Protein AF-A0A9N9DEM9-F1 (afdb_monomer_lite)

Organism: NCBI:txid144538

InterPro domains:
  IPR001339 mRNA capping enzyme, adenylation domain [PF01331] (26-104)

Sequence (108 aa):
MNSSIPNLPGLPVDVDRVAELKTRVKDLLRTGQTGYFVCEKTDGLRVLVLIVLNANRQQEVYLIDRKNIYRFVPHIEFPVPGDNTFTTFQDGTIFDGELVLDKEADGS

Radius of gyration: 22.03 Å; chains: 1; bounding box: 64×36×54 Å

Secondary structure (DSSP, 8-state):
---PPPPPP-----HHHHHHHHHHHHHHHH-TTS---------SEEEEEEEEE-TTS-EEEEEE-TT--EEEETT---BPTT-TTS--B--SEEEEEEE-----TT--

pLDDT: mean 81.33, std 17.42, range [36.94, 98.19]

Structure (mmCIF, N/CA/C/O backbone):
data_AF-A0A9N9DEM9-F1
#
_entry.id   AF-A0A9N9DEM9-F1
#
loop_
_atom_site.group_PDB
_atom_site.id
_atom_site.type_symbol
_atom_site.label_atom_id
_atom_site.label_alt_id
_atom_site.label_comp_id
_atom_site.label_asym_id
_atom_site.label_entity_id
_atom_site.label_seq_id
_atom_site.pdbx_PDB_ins_code
_atom_site.Cartn_x
_atom_site.Cartn_y
_atom_site.Cartn_z
_atom_site.occupancy
_atom_site.B_iso_or_equiv
_atom_site.auth_seq_id
_atom_site.auth_comp_id
_atom_site.auth_asym_id
_atom_site.auth_atom_id
_atom_site.pdbx_PDB_model_num
ATOM 1 N N . MET A 1 1 ? -46.066 14.157 13.540 1.00 38.75 1 MET A N 1
ATOM 2 C CA . MET A 1 1 ? -45.963 12.691 13.400 1.00 38.75 1 MET A CA 1
ATOM 3 C C . MET A 1 1 ? -44.514 12.323 13.668 1.00 38.75 1 MET A C 1
ATOM 5 O O . MET A 1 1 ? -43.673 12.550 12.813 1.00 38.75 1 MET A O 1
ATOM 9 N N . ASN A 1 2 ? -44.221 11.894 14.898 1.00 36.94 2 ASN A N 1
ATOM 10 C CA . ASN A 1 2 ? -42.896 11.425 15.302 1.00 36.94 2 ASN A CA 1
ATOM 11 C C . ASN A 1 2 ? -42.669 10.038 14.698 1.00 36.94 2 ASN A C 1
ATOM 13 O O . ASN A 1 2 ? -43.358 9.095 15.081 1.00 36.94 2 ASN A O 1
ATOM 17 N N . SER A 1 3 ? -41.722 9.908 13.774 1.00 38.38 3 SER A N 1
ATOM 18 C CA . SER A 1 3 ? -41.227 8.609 13.320 1.00 38.38 3 SER A CA 1
ATOM 19 C C . SER A 1 3 ? -40.024 8.217 14.174 1.00 38.38 3 SER A C 1
ATOM 21 O O . SER A 1 3 ? -38.885 8.582 13.885 1.00 38.38 3 SER A O 1
ATOM 23 N N . SER A 1 4 ? -40.303 7.512 15.266 1.00 38.03 4 SER A N 1
ATOM 24 C CA . SER A 1 4 ? -39.300 6.848 16.094 1.00 38.03 4 SER A CA 1
ATOM 25 C C . SER A 1 4 ? -38.551 5.810 15.254 1.00 38.03 4 SER A C 1
ATOM 27 O O . SER A 1 4 ? -39.167 4.910 14.687 1.00 38.03 4 SER A O 1
ATOM 29 N N . ILE A 1 5 ? -37.227 5.936 15.176 1.00 45.25 5 ILE A N 1
ATOM 30 C CA . ILE A 1 5 ? -36.345 4.925 14.583 1.00 45.25 5 ILE A CA 1
ATOM 31 C C . ILE A 1 5 ? -36.388 3.685 15.496 1.00 45.25 5 ILE A C 1
ATOM 33 O O . ILE A 1 5 ? -36.178 3.836 16.704 1.00 45.25 5 ILE A O 1
ATOM 37 N N . PRO A 1 6 ? -36.684 2.474 14.988 1.00 38.78 6 PRO A N 1
ATOM 38 C CA . PRO A 1 6 ? -36.707 1.278 15.818 1.00 38.78 6 PRO A CA 1
ATOM 39 C C . PRO A 1 6 ? -35.292 0.923 16.290 1.00 38.78 6 PRO A C 1
ATOM 41 O O . PRO A 1 6 ? -34.335 0.906 15.518 1.00 38.78 6 PRO A O 1
ATOM 44 N N . ASN A 1 7 ? -35.181 0.656 17.588 1.00 49.41 7 ASN A N 1
ATOM 45 C CA . ASN A 1 7 ? -33.951 0.273 18.269 1.00 49.41 7 ASN A CA 1
ATOM 46 C C . ASN A 1 7 ? -33.577 -1.165 17.855 1.00 49.41 7 ASN A C 1
ATOM 48 O O . ASN A 1 7 ? -34.368 -2.085 18.069 1.00 49.41 7 ASN A O 1
ATOM 52 N N . LEU A 1 8 ? -32.408 -1.356 17.237 1.00 42.97 8 LEU A N 1
ATOM 53 C CA . LEU A 1 8 ? -31.896 -2.677 16.855 1.00 42.97 8 LEU A CA 1
ATOM 54 C C . LEU A 1 8 ? -31.264 -3.349 18.097 1.00 42.97 8 LEU A C 1
ATOM 56 O O . LEU A 1 8 ? -30.485 -2.698 18.796 1.00 42.97 8 LEU A O 1
ATOM 60 N N . PRO A 1 9 ? -31.577 -4.618 18.422 1.00 44.16 9 PRO A N 1
ATOM 61 C CA . PRO A 1 9 ? -31.155 -5.220 19.683 1.00 44.16 9 PRO A CA 1
ATOM 62 C C . PRO A 1 9 ? -29.663 -5.598 19.699 1.00 44.16 9 PRO A C 1
ATOM 64 O O . PRO A 1 9 ? -29.220 -6.476 18.969 1.00 44.16 9 PRO A O 1
ATOM 67 N N . GLY A 1 10 ? -28.925 -4.977 20.624 1.00 53.72 10 GLY A N 1
ATOM 68 C CA . GLY A 1 10 ? -28.098 -5.694 21.601 1.00 53.72 10 GLY A CA 1
ATOM 69 C C . GLY A 1 10 ? -26.828 -6.408 21.129 1.00 53.72 10 GLY A C 1
ATOM 70 O O . GLY A 1 10 ? -26.653 -7.581 21.441 1.00 53.72 10 GLY A O 1
ATOM 71 N N . LEU A 1 11 ? -25.881 -5.687 20.528 1.00 43.09 11 LEU A N 1
ATOM 72 C CA . LEU A 1 11 ? -24.473 -5.906 20.887 1.00 43.09 11 LEU A CA 1
ATOM 73 C C . LEU A 1 11 ? -24.198 -5.086 22.158 1.00 43.09 11 LEU A C 1
ATOM 75 O O . LEU A 1 11 ? -24.646 -3.937 22.210 1.00 43.09 11 LEU A O 1
ATOM 79 N N . PRO A 1 12 ? -23.525 -5.624 23.194 1.00 49.22 12 PRO A N 1
ATOM 80 C CA . PRO A 1 12 ? -23.179 -4.843 24.375 1.00 49.22 12 PRO A CA 1
ATOM 81 C C . PRO A 1 12 ? -22.281 -3.682 23.942 1.00 49.22 12 PRO A C 1
ATOM 83 O O . PRO A 1 12 ? -21.095 -3.854 23.666 1.00 49.22 12 PRO A O 1
ATOM 86 N N . VAL A 1 13 ? -22.871 -2.492 23.836 1.00 58.81 13 VAL A N 1
ATOM 87 C CA . VAL A 1 13 ? -22.115 -1.254 23.701 1.00 58.81 13 VAL A CA 1
ATOM 88 C C . VAL A 1 13 ? -21.461 -1.047 25.054 1.00 58.81 13 VAL A C 1
ATOM 90 O O . VAL A 1 13 ? -22.127 -0.685 26.020 1.00 58.81 13 VAL A O 1
ATOM 93 N N . ASP A 1 14 ? -20.172 -1.352 25.124 1.00 67.62 14 ASP A N 1
ATOM 94 C CA . ASP A 1 14 ? -19.329 -1.080 26.280 1.00 67.62 14 ASP A CA 1
ATOM 95 C C . ASP A 1 14 ? -19.349 0.436 26.549 1.00 67.62 14 ASP A C 1
ATOM 97 O O . ASP A 1 14 ? -18.694 1.234 25.870 1.00 67.62 14 ASP A O 1
ATOM 101 N N . VAL A 1 15 ? -20.212 0.843 27.483 1.00 66.50 15 VAL A N 1
ATOM 102 C CA . VAL A 1 15 ? -20.495 2.248 27.803 1.00 66.50 15 VAL A CA 1
ATOM 103 C C . VAL A 1 15 ? -19.239 2.933 28.345 1.00 66.50 15 VAL A C 1
ATOM 105 O O . VAL A 1 15 ? -19.017 4.116 28.065 1.00 66.50 15 VAL A O 1
ATOM 108 N N . ASP A 1 16 ? -18.383 2.175 29.032 1.00 71.25 16 ASP A N 1
ATOM 109 C CA . ASP A 1 16 ? -17.100 2.639 29.551 1.00 71.25 16 ASP A CA 1
ATOM 110 C C . ASP A 1 16 ? -16.134 2.931 28.399 1.00 71.25 16 ASP A C 1
ATOM 112 O O . ASP A 1 16 ? -15.509 3.995 28.354 1.00 71.25 16 ASP A O 1
ATOM 116 N N . ARG A 1 17 ? -16.108 2.067 27.378 1.00 67.31 17 ARG A N 1
ATOM 117 C CA . ARG A 1 17 ? -15.317 2.288 26.160 1.00 67.31 17 ARG A CA 1
ATOM 118 C C . ARG A 1 17 ? -15.804 3.475 25.338 1.00 67.31 17 ARG A C 1
ATOM 120 O O . ARG A 1 17 ? -14.987 4.198 24.770 1.00 67.31 17 ARG A O 1
ATOM 127 N N . VAL A 1 18 ? -17.114 3.729 25.294 1.00 69.50 18 VAL A N 1
ATOM 128 C CA . VAL A 1 18 ? -17.678 4.929 24.646 1.00 69.50 18 VAL A CA 1
ATOM 129 C C . VAL A 1 18 ? -17.275 6.204 25.395 1.00 69.50 18 VAL A C 1
ATOM 131 O O . VAL A 1 18 ? -16.950 7.213 24.761 1.00 69.50 18 VAL A O 1
ATOM 134 N N . ALA A 1 19 ? -17.274 6.182 26.729 1.00 74.12 19 ALA A N 1
ATOM 135 C CA . ALA A 1 19 ? -16.836 7.311 27.550 1.00 74.12 19 ALA A CA 1
ATOM 136 C C . ALA A 1 19 ? -15.325 7.580 27.404 1.00 74.12 19 ALA A C 1
ATOM 138 O O . ALA A 1 19 ? -14.904 8.736 27.264 1.00 74.12 19 ALA A O 1
ATOM 139 N N . GLU A 1 20 ? -14.514 6.523 27.350 1.00 76.12 20 GLU A N 1
ATOM 140 C CA . GLU A 1 20 ? -13.075 6.605 27.096 1.00 76.12 20 GLU A CA 1
ATOM 141 C C . GLU A 1 20 ? -12.779 7.183 25.702 1.00 76.12 20 GLU A C 1
ATOM 143 O O . GLU A 1 20 ? -11.974 8.110 25.572 1.00 76.12 20 GLU A O 1
ATOM 148 N N . LEU A 1 21 ? -13.481 6.709 24.663 1.00 72.94 21 LEU A N 1
ATOM 149 C CA . LEU A 1 21 ? -13.326 7.211 23.294 1.00 72.94 21 LEU A CA 1
ATOM 150 C C . LEU A 1 21 ? -13.642 8.707 23.206 1.00 72.94 21 LEU A C 1
ATOM 152 O O . LEU A 1 21 ? -12.879 9.471 22.614 1.00 72.94 21 LEU A O 1
ATOM 156 N N . LYS A 1 22 ? -14.746 9.138 23.832 1.00 74.00 22 LYS A N 1
ATOM 157 C CA . LYS A 1 22 ? -15.147 10.552 23.879 1.00 74.00 22 LYS A CA 1
ATOM 158 C C . LYS A 1 22 ? -14.075 11.419 24.527 1.00 74.00 22 LYS A C 1
ATOM 160 O O . LYS A 1 22 ? -13.806 12.514 24.039 1.00 74.00 22 LYS A O 1
ATOM 165 N N . THR A 1 23 ? -13.460 10.930 25.599 1.00 77.25 23 THR A N 1
ATOM 166 C CA . THR A 1 23 ? -12.400 11.648 26.315 1.00 77.25 23 THR A CA 1
ATOM 167 C C . THR A 1 23 ? -11.157 11.803 25.438 1.00 77.25 23 THR A C 1
ATOM 169 O O . THR A 1 23 ? -10.673 12.917 25.259 1.00 77.25 23 THR A O 1
ATOM 172 N N . ARG A 1 24 ? -10.715 10.725 24.778 1.00 74.19 24 ARG A N 1
ATOM 173 C CA . ARG A 1 24 ? -9.541 10.744 23.887 1.00 74.19 24 ARG A CA 1
ATOM 174 C C . ARG A 1 24 ? -9.723 11.621 22.652 1.00 74.19 24 ARG A C 1
ATOM 176 O O . ARG A 1 24 ? -8.808 12.347 22.279 1.00 74.19 24 ARG A O 1
ATOM 183 N N . VAL A 1 25 ? -10.904 11.591 22.032 1.00 73.81 25 VAL A N 1
ATOM 184 C CA . VAL A 1 25 ? -11.224 12.479 20.901 1.00 73.81 25 VAL A CA 1
ATOM 185 C C . VAL A 1 25 ? -11.192 13.942 21.348 1.00 73.81 25 VAL A C 1
ATOM 187 O O . VAL A 1 25 ? -10.662 14.795 20.642 1.00 73.81 25 VAL A O 1
ATOM 190 N N . LYS A 1 26 ? -11.705 14.241 22.547 1.00 72.31 26 LYS A N 1
ATOM 191 C CA . LYS A 1 26 ? -11.693 15.597 23.110 1.00 72.31 26 LYS A CA 1
ATOM 192 C C . LYS A 1 26 ? -10.273 16.095 23.392 1.00 72.31 26 LYS A C 1
ATOM 194 O O . LYS A 1 26 ? -10.005 17.276 23.188 1.00 72.31 26 LYS A O 1
ATOM 199 N N . ASP A 1 27 ? -9.374 15.208 23.812 1.00 74.19 27 ASP A N 1
ATOM 200 C CA . ASP A 1 27 ? -7.953 15.523 23.973 1.00 74.19 27 ASP A CA 1
ATOM 201 C C . ASP A 1 27 ? -7.245 15.743 22.628 1.00 74.19 27 ASP A C 1
ATOM 203 O O . ASP A 1 27 ? -6.450 16.674 22.518 1.00 74.19 27 ASP A O 1
ATOM 207 N N . LEU A 1 28 ? -7.595 14.981 21.584 1.00 70.12 28 LEU A N 1
ATOM 208 C CA . LEU A 1 28 ? -7.100 15.208 20.218 1.00 70.12 28 LEU A CA 1
ATOM 209 C C . LEU A 1 28 ? -7.486 16.607 19.702 1.00 70.12 28 LEU A C 1
ATOM 211 O O . LEU A 1 28 ? -6.668 17.331 19.139 1.00 70.12 28 LEU A O 1
ATOM 215 N N . LEU A 1 29 ? -8.737 17.008 19.931 1.00 69.00 29 LEU A N 1
ATOM 216 C CA . LEU A 1 29 ? -9.289 18.283 19.463 1.00 69.00 29 LEU A CA 1
ATOM 217 C C . LEU A 1 29 ? -8.895 19.484 20.343 1.00 69.00 29 LEU A C 1
ATOM 219 O O . LEU A 1 29 ? -9.134 20.629 19.958 1.00 69.00 29 LEU A O 1
ATOM 223 N N . ARG A 1 30 ? -8.310 19.251 21.528 1.00 66.44 30 ARG A N 1
ATOM 224 C CA . ARG A 1 30 ? -7.963 20.303 22.504 1.00 66.44 30 ARG A CA 1
ATOM 225 C C . ARG A 1 30 ? -6.843 21.216 22.027 1.00 66.44 30 ARG A C 1
ATOM 227 O O . ARG A 1 30 ? -6.809 22.385 22.406 1.00 66.44 30 ARG A O 1
ATOM 234 N N . THR A 1 31 ? -5.927 20.707 21.215 1.00 58.81 31 THR A N 1
ATOM 235 C CA . THR A 1 31 ? -4.863 21.508 20.617 1.00 58.81 31 THR A CA 1
ATOM 236 C C . THR A 1 31 ? -5.381 22.061 19.299 1.00 58.81 31 THR A C 1
ATOM 238 O O . THR A 1 31 ? -5.194 21.450 18.251 1.00 58.81 31 THR A O 1
ATOM 241 N N . GLY A 1 32 ? -6.052 23.215 19.340 1.00 57.47 32 GLY A N 1
ATOM 242 C CA . GLY A 1 32 ? -6.566 23.950 18.169 1.00 57.47 32 GLY A CA 1
ATOM 243 C C . GLY A 1 32 ? -5.489 24.453 17.188 1.00 57.47 32 GLY A C 1
ATOM 244 O O . GLY A 1 32 ? -5.648 25.512 16.593 1.00 57.47 32 GLY A O 1
ATOM 245 N N . GLN A 1 33 ? -4.374 23.732 17.066 1.00 61.94 33 GLN A N 1
ATOM 246 C CA . GLN A 1 33 ? -3.186 24.054 16.283 1.00 61.94 33 GLN A CA 1
ATOM 247 C C . GLN A 1 33 ? -2.918 23.046 15.151 1.00 61.94 33 GLN A C 1
ATOM 249 O O . GLN A 1 33 ? -2.072 23.322 14.306 1.00 61.94 33 GLN A O 1
ATOM 254 N N . THR A 1 34 ? -3.628 21.911 15.084 1.00 67.25 34 THR A N 1
ATOM 255 C CA . THR A 1 34 ? -3.422 20.888 14.042 1.00 67.25 34 THR A CA 1
ATOM 256 C C . THR A 1 34 ? -4.744 20.472 13.398 1.00 67.25 34 THR A C 1
ATOM 258 O O . THR A 1 34 ? -5.684 20.085 14.090 1.00 67.25 34 THR A O 1
ATOM 261 N N . GLY A 1 35 ? -4.823 20.545 12.067 1.00 75.44 35 GLY A N 1
ATOM 262 C CA . GLY A 1 35 ? -5.932 19.969 11.306 1.00 75.44 35 GLY A CA 1
ATOM 263 C C . GLY A 1 35 ? -5.858 18.442 11.323 1.00 75.44 35 GLY A C 1
ATOM 264 O O . GLY A 1 35 ? -4.777 17.878 11.162 1.00 75.44 35 GLY A O 1
ATOM 265 N N . TYR A 1 36 ? -6.997 17.783 11.522 1.00 80.00 36 TYR A N 1
ATOM 266 C CA . TYR A 1 36 ? -7.102 16.325 11.522 1.00 80.00 36 TYR A CA 1
ATOM 267 C C . TYR A 1 36 ? -7.866 15.845 10.292 1.00 80.00 36 TYR A C 1
ATOM 269 O O . TYR A 1 36 ? -8.910 16.401 9.949 1.00 80.00 36 TYR A O 1
ATOM 277 N N . PHE A 1 37 ? -7.367 14.777 9.675 1.00 83.06 37 PHE A N 1
ATOM 278 C CA . PHE A 1 37 ? -8.109 13.999 8.690 1.00 83.06 37 PHE A CA 1
ATOM 279 C C . PHE A 1 37 ? -8.741 12.790 9.377 1.00 83.06 37 PHE A C 1
ATOM 281 O O . PHE A 1 37 ? -8.143 12.195 10.275 1.00 83.06 37 PHE A O 1
ATOM 288 N N . VAL A 1 38 ? -9.952 12.436 8.958 1.00 85.50 38 VAL A N 1
ATOM 289 C CA . VAL A 1 38 ? -10.667 11.248 9.430 1.00 85.50 38 VAL A CA 1
ATOM 290 C C . VAL A 1 38 ? -11.057 10.395 8.232 1.00 85.50 38 VAL A C 1
ATOM 292 O O . VAL A 1 38 ? -11.435 10.921 7.187 1.00 85.50 38 VAL A O 1
ATOM 295 N N . CYS A 1 39 ? -10.965 9.082 8.393 1.00 88.69 39 CYS A N 1
ATOM 296 C CA . CYS A 1 39 ? -11.428 8.091 7.434 1.00 88.69 39 CYS A CA 1
ATOM 297 C C . CYS A 1 39 ? -12.092 6.931 8.183 1.00 88.69 39 CYS A C 1
ATOM 299 O O . CYS A 1 39 ? -11.953 6.797 9.404 1.00 88.69 39 CYS A O 1
ATOM 301 N N . GLU A 1 40 ? -12.840 6.109 7.454 1.00 91.81 40 GLU A N 1
ATOM 302 C CA . GLU A 1 40 ? -13.305 4.829 7.973 1.00 91.81 40 GLU A CA 1
ATOM 303 C C . GLU A 1 40 ? -12.107 3.938 8.322 1.00 91.81 40 GLU A C 1
ATOM 305 O O . GLU A 1 40 ? -11.106 3.906 7.605 1.00 91.81 40 GLU A O 1
ATOM 310 N N . LYS A 1 41 ? -12.218 3.197 9.427 1.00 88.44 41 LYS A N 1
ATOM 311 C CA . LYS A 1 41 ? -11.274 2.127 9.728 1.00 88.44 41 LYS A CA 1
ATOM 312 C C . LYS A 1 41 ? -11.771 0.835 9.084 1.00 88.44 41 LYS A C 1
ATOM 314 O O . LYS A 1 41 ? -12.758 0.270 9.543 1.00 88.44 41 LYS A O 1
ATOM 319 N N . THR A 1 42 ? -11.032 0.332 8.110 1.00 89.69 42 THR A N 1
ATOM 320 C CA . THR A 1 42 ? -11.314 -0.949 7.460 1.00 89.69 42 THR A CA 1
ATOM 321 C C . THR A 1 42 ? -10.892 -2.146 8.327 1.00 89.69 42 THR A C 1
ATOM 323 O O . THR A 1 42 ? -10.151 -1.998 9.310 1.00 89.69 42 THR A O 1
ATOM 326 N N . ASP A 1 43 ? -11.413 -3.333 8.001 1.00 90.06 43 ASP A N 1
ATOM 327 C CA . ASP A 1 43 ? -11.001 -4.630 8.567 1.00 90.06 43 ASP A CA 1
ATOM 328 C C . ASP A 1 43 ? -10.210 -5.450 7.533 1.00 90.06 43 ASP A C 1
ATOM 330 O O . ASP A 1 43 ? -10.550 -6.578 7.187 1.00 90.06 43 ASP A O 1
ATOM 334 N N . GLY A 1 44 ? -9.178 -4.833 6.964 1.00 93.38 44 GLY A N 1
ATOM 335 C CA . GLY A 1 44 ? -8.279 -5.440 5.993 1.00 93.38 44 GLY A CA 1
ATOM 336 C C . GLY A 1 44 ? -6.886 -5.720 6.554 1.00 93.38 44 GLY A C 1
ATOM 337 O O . GLY A 1 44 ? -6.571 -5.538 7.736 1.00 9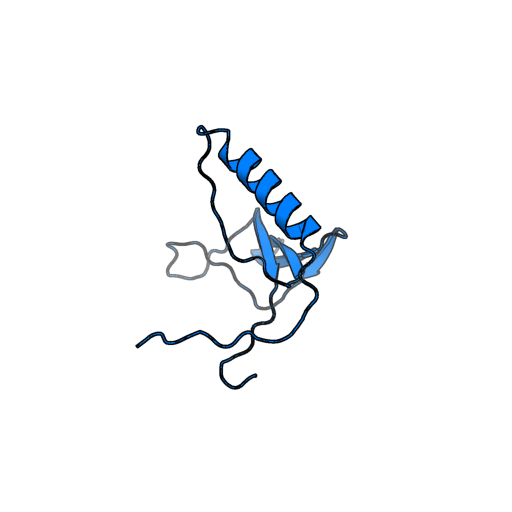3.38 44 GLY A O 1
ATOM 338 N N . LEU A 1 45 ? -6.004 -6.181 5.670 1.00 95.00 45 LEU A N 1
ATOM 339 C CA . LEU A 1 45 ? -4.611 -6.459 5.992 1.00 95.00 45 LEU A CA 1
ATOM 340 C C . LEU A 1 45 ? -3.757 -5.215 5.732 1.00 95.00 45 LEU A C 1
ATOM 342 O O . LEU A 1 45 ? -3.523 -4.850 4.584 1.00 95.00 45 LEU A O 1
ATOM 346 N N . ARG A 1 46 ? -3.225 -4.587 6.788 1.00 95.88 46 ARG A N 1
ATOM 347 C CA . ARG A 1 46 ? -2.248 -3.497 6.620 1.00 95.88 46 ARG A CA 1
ATOM 348 C C . ARG A 1 46 ? -0.969 -4.019 5.968 1.00 95.88 46 ARG A C 1
ATOM 350 O O . ARG A 1 46 ? -0.329 -4.918 6.524 1.00 95.88 46 ARG A O 1
ATOM 357 N N . VAL A 1 47 ? -0.580 -3.397 4.862 1.00 97.38 47 VAL A N 1
ATOM 358 C CA . VAL A 1 47 ? 0.622 -3.723 4.093 1.00 97.38 47 VAL A CA 1
ATOM 359 C C . VAL A 1 47 ? 1.324 -2.450 3.632 1.00 97.38 47 VAL A C 1
ATOM 361 O O . VAL A 1 47 ? 0.679 -1.447 3.330 1.00 97.38 47 VAL A O 1
ATOM 364 N N . LEU A 1 48 ? 2.651 -2.501 3.541 1.00 98.06 48 LEU A N 1
ATOM 365 C CA . LEU A 1 48 ? 3.397 -1.545 2.728 1.00 98.06 48 LEU A CA 1
ATOM 366 C C . LEU A 1 48 ? 3.484 -2.087 1.301 1.00 98.06 48 LEU A C 1
ATOM 368 O O . LEU A 1 48 ? 3.737 -3.277 1.113 1.00 98.06 48 LEU A O 1
ATOM 372 N N . VAL A 1 49 ? 3.299 -1.228 0.308 1.00 97.75 49 VAL A N 1
ATOM 373 C CA . VAL A 1 49 ? 3.504 -1.564 -1.105 1.00 97.75 49 VAL A CA 1
ATOM 374 C C . VAL A 1 49 ? 4.849 -0.997 -1.522 1.00 97.75 49 VAL A C 1
ATOM 376 O O . VAL A 1 49 ? 5.025 0.216 -1.500 1.00 97.75 49 VAL A O 1
ATOM 379 N N . LEU A 1 50 ? 5.794 -1.857 -1.884 1.00 97.62 50 LEU A N 1
ATOM 380 C CA . LEU A 1 50 ? 7.094 -1.471 -2.423 1.00 97.62 50 LEU A CA 1
ATOM 381 C C . LEU A 1 50 ? 7.103 -1.708 -3.932 1.00 97.62 50 LEU A C 1
ATOM 383 O O . LEU A 1 50 ? 6.831 -2.819 -4.382 1.00 97.62 50 LEU A O 1
ATOM 387 N N . ILE A 1 51 ? 7.444 -0.671 -4.690 1.00 97.12 51 ILE A N 1
ATOM 388 C CA . ILE A 1 51 ? 7.515 -0.692 -6.150 1.00 97.12 51 ILE A CA 1
ATOM 389 C C . ILE A 1 51 ? 8.952 -0.390 -6.554 1.00 97.12 51 ILE A C 1
ATOM 391 O O . ILE A 1 51 ? 9.486 0.668 -6.209 1.00 97.12 51 ILE A O 1
ATOM 395 N N . VAL A 1 52 ? 9.571 -1.319 -7.275 1.00 96.38 52 VAL A N 1
ATOM 396 C CA . VAL A 1 52 ? 10.965 -1.220 -7.720 1.00 96.38 52 VAL A CA 1
ATOM 397 C C . VAL A 1 52 ? 11.119 -1.743 -9.140 1.00 96.38 52 VAL A C 1
ATOM 399 O O . VAL A 1 52 ? 10.324 -2.558 -9.604 1.00 96.38 52 VAL A O 1
ATOM 402 N N . LEU A 1 53 ? 12.165 -1.302 -9.829 1.00 95.06 53 LEU A N 1
ATOM 403 C CA . LEU A 1 53 ? 12.622 -1.925 -11.063 1.00 95.06 53 LEU A CA 1
ATOM 404 C C . LEU A 1 53 ? 13.734 -2.930 -10.769 1.00 95.06 53 LEU A C 1
ATOM 406 O O . LEU A 1 53 ? 14.680 -2.649 -10.033 1.00 95.06 53 LEU A O 1
ATOM 410 N N . ASN A 1 54 ? 13.648 -4.105 -11.385 1.00 92.44 54 ASN A N 1
ATOM 411 C CA . ASN A 1 54 ? 14.716 -5.094 -11.311 1.00 92.44 54 ASN A CA 1
ATOM 412 C C . ASN A 1 54 ? 15.860 -4.784 -12.293 1.00 92.44 54 ASN A C 1
ATOM 414 O O . ASN A 1 54 ? 15.818 -3.825 -13.068 1.00 92.44 54 ASN A O 1
ATOM 418 N N . ALA A 1 55 ? 16.889 -5.637 -12.303 1.00 92.75 55 ALA A N 1
ATOM 419 C CA . ALA A 1 55 ? 18.057 -5.474 -13.174 1.00 92.75 55 ALA A CA 1
ATOM 420 C C . ALA A 1 55 ? 17.715 -5.439 -14.680 1.00 92.75 55 ALA A C 1
ATOM 422 O O . ALA A 1 55 ? 18.452 -4.843 -15.463 1.00 92.75 55 ALA A O 1
ATOM 423 N N . ASN A 1 56 ? 16.586 -6.030 -15.084 1.00 92.56 56 ASN A N 1
ATOM 424 C CA . ASN A 1 56 ? 16.093 -6.032 -16.463 1.00 92.56 56 ASN A CA 1
ATOM 425 C C . ASN A 1 56 ? 15.143 -4.860 -16.759 1.00 92.56 56 ASN A C 1
ATOM 427 O O . ASN A 1 56 ? 14.521 -4.835 -17.820 1.00 92.56 56 ASN A O 1
ATOM 431 N N . ARG A 1 57 ? 15.014 -3.895 -15.837 1.00 89.19 57 ARG A N 1
ATOM 432 C CA . ARG A 1 57 ? 14.065 -2.771 -15.897 1.00 89.19 57 ARG A CA 1
ATOM 433 C C . ARG A 1 57 ? 12.595 -3.198 -15.952 1.00 89.19 57 ARG A C 1
ATOM 435 O O . ARG A 1 57 ? 11.763 -2.457 -16.466 1.00 89.19 57 ARG A O 1
ATOM 442 N N . GLN A 1 58 ? 12.276 -4.374 -15.420 1.00 90.69 58 GLN A N 1
ATOM 443 C CA . GLN A 1 58 ? 10.896 -4.819 -15.244 1.00 90.69 58 GLN A CA 1
ATOM 444 C C . GLN A 1 58 ? 10.414 -4.405 -13.858 1.00 90.69 58 GLN A C 1
ATOM 446 O O . GLN A 1 58 ? 11.185 -4.469 -12.897 1.00 90.69 58 GLN A O 1
ATOM 451 N N . GLN A 1 59 ? 9.157 -3.975 -13.759 1.00 94.06 59 GLN A N 1
ATOM 452 C CA . GLN A 1 59 ? 8.595 -3.568 -12.480 1.00 94.06 59 GLN A CA 1
ATOM 453 C C . GLN A 1 59 ? 8.255 -4.781 -11.617 1.00 94.06 59 GLN A C 1
ATOM 455 O O . GLN A 1 59 ? 7.625 -5.736 -12.067 1.00 94.06 59 GLN A O 1
ATOM 460 N N . GLU A 1 60 ? 8.673 -4.711 -10.358 1.00 96.44 60 GLU A N 1
ATOM 461 C CA . GLU A 1 60 ? 8.333 -5.661 -9.315 1.00 96.44 60 GLU A CA 1
ATOM 462 C C . GLU A 1 60 ? 7.596 -4.939 -8.189 1.00 96.44 60 GLU A C 1
ATOM 464 O O . GLU A 1 60 ? 8.030 -3.895 -7.692 1.00 96.44 60 GLU A O 1
ATOM 469 N N . VAL A 1 61 ? 6.469 -5.521 -7.784 1.00 97.19 61 VAL A N 1
ATOM 470 C CA . VAL A 1 61 ? 5.621 -5.006 -6.713 1.00 97.19 61 VAL A CA 1
ATOM 471 C C . VAL A 1 61 ? 5.635 -6.005 -5.565 1.00 97.19 61 VAL A C 1
ATOM 473 O O . VAL A 1 61 ? 5.351 -7.191 -5.750 1.00 97.19 61 VAL A O 1
ATOM 476 N N . TYR A 1 62 ? 5.948 -5.522 -4.367 1.00 97.50 62 TYR A N 1
ATOM 477 C CA . TYR A 1 62 ? 5.974 -6.319 -3.149 1.00 97.50 62 TYR A CA 1
ATOM 478 C C . TYR A 1 62 ? 4.988 -5.771 -2.125 1.00 97.50 62 TYR A C 1
ATOM 480 O O . TYR A 1 62 ? 5.005 -4.583 -1.809 1.00 97.50 62 TYR A O 1
ATOM 488 N N . LEU A 1 63 ? 4.173 -6.654 -1.553 1.00 97.94 63 LEU A N 1
ATOM 489 C CA . LEU A 1 63 ? 3.387 -6.367 -0.359 1.00 97.94 63 LEU A CA 1
ATOM 490 C C . LEU A 1 63 ? 4.160 -6.836 0.870 1.00 97.94 63 LEU A C 1
ATOM 492 O O . LEU A 1 63 ? 4.539 -8.006 0.961 1.00 97.94 63 LEU A O 1
ATOM 496 N N . ILE A 1 64 ? 4.387 -5.922 1.805 1.00 98.19 64 ILE A N 1
ATOM 497 C CA . ILE A 1 64 ? 5.158 -6.157 3.024 1.00 98.19 64 ILE A CA 1
ATOM 498 C C . ILE A 1 64 ? 4.202 -6.085 4.209 1.00 98.19 64 ILE A C 1
ATOM 500 O O . ILE A 1 64 ? 3.591 -5.047 4.461 1.00 98.19 64 ILE A O 1
ATOM 504 N N . ASP A 1 65 ? 4.057 -7.187 4.939 1.00 96.81 65 ASP A N 1
ATOM 505 C CA . ASP A 1 65 ? 3.199 -7.227 6.124 1.00 96.81 65 ASP A CA 1
ATOM 506 C C . ASP A 1 65 ? 3.915 -6.725 7.394 1.00 96.81 65 ASP A C 1
ATOM 508 O O . ASP A 1 65 ? 5.113 -6.436 7.416 1.00 96.81 65 ASP A O 1
ATOM 512 N N . ARG A 1 66 ? 3.180 -6.656 8.511 1.00 95.56 66 ARG A N 1
ATOM 513 C CA . ARG A 1 66 ? 3.731 -6.230 9.814 1.00 95.56 66 ARG A CA 1
ATOM 514 C C . ARG A 1 66 ? 4.827 -7.148 10.364 1.00 95.56 66 ARG A C 1
ATOM 516 O O . ARG A 1 66 ? 5.514 -6.761 11.305 1.00 95.56 66 ARG A O 1
ATOM 523 N N . LYS A 1 67 ? 4.965 -8.366 9.834 1.00 96.94 67 LYS A N 1
ATOM 524 C CA . LYS A 1 67 ? 6.026 -9.318 10.190 1.00 96.94 67 LYS A CA 1
ATOM 525 C C . LYS A 1 67 ? 7.247 -9.164 9.282 1.00 96.94 67 LYS A C 1
ATOM 527 O O . LYS A 1 67 ? 8.161 -9.980 9.374 1.00 96.94 67 LYS A O 1
ATOM 532 N N . ASN A 1 68 ? 7.272 -8.127 8.441 1.00 96.06 68 ASN A N 1
ATOM 533 C CA . ASN A 1 68 ? 8.322 -7.867 7.468 1.00 96.06 68 ASN A CA 1
ATOM 534 C C . ASN A 1 68 ? 8.472 -9.007 6.444 1.00 96.06 68 ASN A C 1
ATOM 536 O O . ASN A 1 68 ? 9.577 -9.313 5.995 1.00 96.06 68 ASN A O 1
ATOM 540 N N . ILE A 1 69 ? 7.364 -9.675 6.104 1.00 97.56 69 ILE A N 1
ATOM 541 C CA . ILE A 1 69 ? 7.337 -10.705 5.064 1.00 97.56 69 ILE A CA 1
ATOM 542 C C . ILE A 1 69 ? 7.024 -10.032 3.732 1.00 97.56 69 ILE A C 1
ATOM 544 O O . ILE A 1 69 ? 5.973 -9.415 3.580 1.00 97.56 69 ILE A O 1
ATOM 548 N N . TYR A 1 70 ? 7.925 -10.205 2.768 1.00 97.75 70 TYR A N 1
ATOM 549 C CA . TYR A 1 70 ? 7.811 -9.664 1.418 1.00 97.75 70 TYR A CA 1
ATOM 550 C C . TYR A 1 70 ? 7.094 -10.670 0.523 1.00 97.75 70 TYR A C 1
ATOM 552 O O . TYR A 1 70 ? 7.527 -11.816 0.384 1.00 97.75 70 TYR A O 1
ATOM 560 N N . ARG A 1 71 ? 5.993 -10.243 -0.092 1.00 97.50 71 ARG A N 1
ATOM 561 C CA . ARG A 1 71 ? 5.213 -11.051 -1.032 1.00 97.50 71 ARG A CA 1
ATOM 562 C C . ARG A 1 71 ? 5.212 -10.376 -2.389 1.00 97.50 71 ARG A C 1
ATOM 564 O O . ARG A 1 71 ? 4.660 -9.290 -2.521 1.00 97.50 71 ARG A O 1
ATOM 571 N N . PHE A 1 72 ? 5.828 -11.020 -3.374 1.00 97.06 72 PHE A N 1
ATOM 572 C CA . PHE A 1 72 ? 5.776 -10.568 -4.760 1.00 97.06 72 PHE A CA 1
ATOM 573 C C . PHE A 1 72 ? 4.352 -10.698 -5.306 1.00 97.06 72 PHE A C 1
ATOM 575 O O . PHE A 1 72 ? 3.721 -11.745 -5.136 1.00 97.06 72 PHE A O 1
ATOM 582 N N . VAL A 1 73 ? 3.867 -9.648 -5.965 1.00 96.4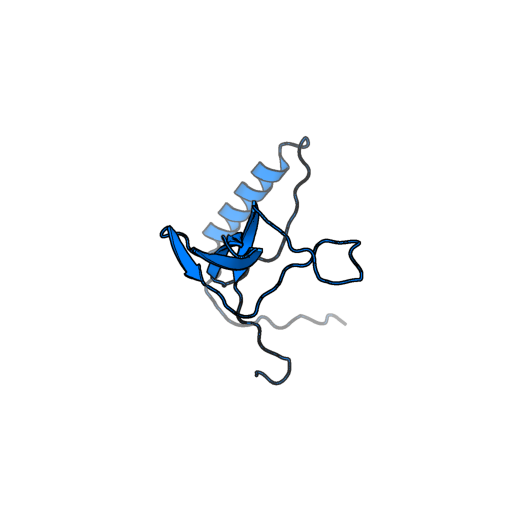4 73 VAL A N 1
ATOM 583 C CA . VAL A 1 73 ? 2.563 -9.635 -6.627 1.00 96.44 73 VAL A CA 1
ATOM 584 C C . VAL A 1 73 ? 2.771 -9.436 -8.127 1.00 96.44 73 VAL A C 1
ATOM 586 O O . VAL A 1 73 ? 3.170 -8.348 -8.545 1.00 96.44 73 VAL A O 1
ATOM 589 N N . PRO A 1 74 ? 2.535 -10.474 -8.948 1.00 94.81 74 PRO A N 1
ATOM 590 C CA . PRO A 1 74 ? 2.680 -10.364 -10.391 1.00 94.81 74 PRO A CA 1
ATOM 591 C C . PRO A 1 74 ? 1.506 -9.596 -11.010 1.00 94.81 74 PRO A C 1
ATOM 593 O O . PR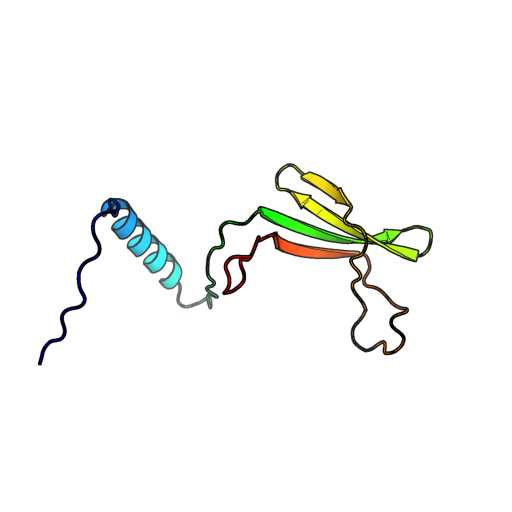O A 1 74 ? 0.427 -9.511 -10.426 1.00 94.81 74 PRO A O 1
ATOM 596 N N . HIS A 1 75 ? 1.704 -9.116 -12.241 1.00 91.81 75 HIS A N 1
ATOM 597 C CA . HIS A 1 75 ? 0.659 -8.505 -13.077 1.00 91.81 75 HIS A CA 1
ATOM 598 C C . HIS A 1 75 ? 0.033 -7.223 -12.507 1.00 91.81 75 HIS A C 1
ATOM 600 O O . HIS A 1 75 ? -1.108 -6.894 -12.826 1.00 91.81 75 HIS A O 1
ATOM 606 N N . ILE A 1 76 ? 0.785 -6.488 -11.688 1.00 90.88 76 ILE A N 1
ATOM 607 C CA . ILE A 1 76 ? 0.442 -5.133 -11.261 1.00 90.88 76 ILE A CA 1
ATOM 608 C C . ILE A 1 76 ? 1.533 -4.200 -11.766 1.00 90.88 76 ILE A C 1
ATOM 610 O O . ILE A 1 76 ? 2.711 -4.434 -11.505 1.00 90.88 76 ILE A O 1
ATOM 614 N N . GLU A 1 77 ? 1.124 -3.148 -12.472 1.00 90.31 77 GLU A N 1
ATOM 615 C CA . GLU A 1 77 ? 2.022 -2.151 -13.045 1.00 90.31 77 GLU A CA 1
ATOM 616 C C . GLU A 1 77 ? 1.589 -0.733 -12.642 1.00 90.31 77 GLU A C 1
ATOM 618 O O . GLU A 1 77 ? 0.414 -0.373 -12.711 1.00 90.31 77 GLU A O 1
ATOM 623 N N . PHE A 1 78 ? 2.557 0.084 -12.232 1.00 92.88 78 PHE A N 1
ATOM 624 C CA . PHE A 1 78 ? 2.402 1.475 -11.823 1.00 92.88 78 PHE A CA 1
ATOM 625 C C . PHE A 1 78 ? 3.114 2.388 -12.832 1.00 92.88 78 PHE A C 1
ATOM 627 O O . PHE A 1 78 ? 4.340 2.550 -12.739 1.00 92.88 78 PHE A O 1
ATOM 634 N N . PR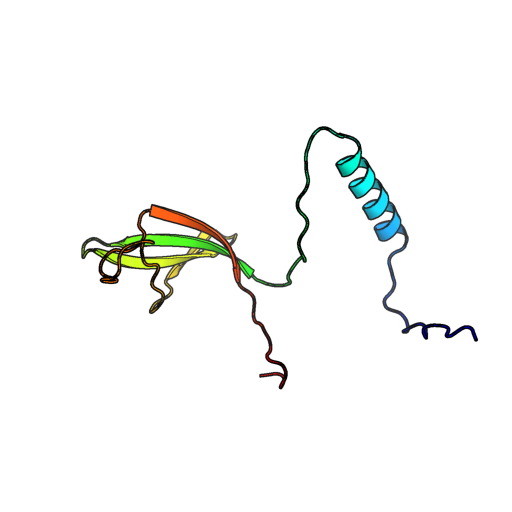O A 1 79 ? 2.380 2.978 -13.792 1.00 91.56 79 PRO A N 1
ATOM 635 C CA . PRO A 1 79 ? 2.946 3.887 -14.783 1.00 91.56 79 PRO A CA 1
ATOM 636 C C . PRO A 1 79 ? 3.287 5.255 -14.178 1.00 91.56 79 PRO A C 1
ATOM 638 O O . PRO A 1 79 ? 2.739 5.669 -13.150 1.00 91.56 79 PRO A O 1
ATOM 641 N N . VAL A 1 80 ? 4.184 5.989 -14.836 1.00 89.50 80 VAL A N 1
ATOM 642 C CA . VAL A 1 80 ? 4.502 7.375 -14.465 1.00 89.50 80 VAL A CA 1
ATOM 643 C C . VAL A 1 80 ? 3.474 8.336 -15.084 1.00 89.50 80 VAL A C 1
ATOM 645 O O . VAL A 1 80 ? 3.220 8.271 -16.289 1.00 89.50 80 VAL A O 1
ATOM 648 N N . PRO A 1 81 ? 2.882 9.264 -14.303 1.00 87.06 81 PRO A N 1
ATOM 649 C CA . PRO A 1 81 ? 1.971 10.269 -14.845 1.00 87.06 81 PRO A CA 1
ATOM 650 C C . PRO A 1 81 ? 2.632 11.122 -15.936 1.00 87.06 81 PRO A C 1
ATOM 652 O O . PRO A 1 81 ? 3.735 11.632 -15.750 1.00 87.06 81 PRO A O 1
ATOM 655 N N . GLY A 1 82 ? 1.931 11.326 -17.053 1.00 85.31 82 GLY A N 1
ATOM 656 C CA . GLY A 1 82 ? 2.405 12.151 -18.171 1.00 85.31 82 GLY A CA 1
ATOM 657 C C . GLY A 1 82 ? 3.143 11.387 -19.275 1.00 85.31 82 GLY A C 1
ATOM 658 O O . GLY A 1 82 ? 3.414 11.975 -20.321 1.00 85.31 82 GLY A O 1
ATOM 659 N N . ASP A 1 83 ? 3.416 10.091 -19.095 1.00 86.81 83 ASP A N 1
ATOM 660 C CA . ASP A 1 83 ? 3.906 9.222 -20.166 1.00 86.81 83 ASP A CA 1
ATOM 661 C C 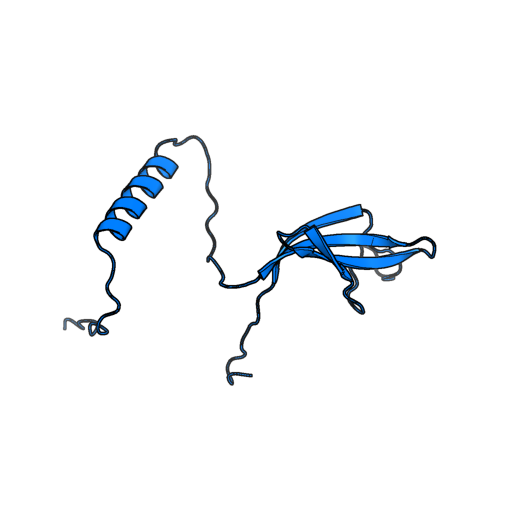. ASP A 1 83 ? 2.746 8.506 -20.879 1.00 86.81 83 ASP A C 1
ATOM 663 O O . ASP A 1 83 ? 2.198 7.521 -20.391 1.00 86.81 83 ASP A O 1
ATOM 667 N N . ASN A 1 84 ? 2.401 8.975 -22.080 1.00 82.88 84 ASN A N 1
ATOM 668 C CA . ASN A 1 84 ? 1.349 8.370 -22.908 1.00 82.88 84 ASN A CA 1
ATOM 669 C C . ASN A 1 84 ? 1.785 7.068 -23.601 1.00 82.88 84 ASN A C 1
ATOM 671 O O . ASN A 1 84 ? 0.974 6.439 -24.280 1.00 82.88 84 ASN A O 1
ATOM 675 N N . THR A 1 85 ? 3.058 6.683 -23.490 1.00 84.38 85 THR A N 1
ATOM 676 C CA . THR A 1 85 ? 3.574 5.446 -24.088 1.00 84.38 85 THR A CA 1
ATOM 677 C C . THR A 1 85 ? 3.444 4.246 -23.156 1.00 84.38 85 THR A C 1
ATOM 679 O O . THR A 1 85 ? 3.552 3.119 -23.632 1.00 84.38 85 THR A O 1
ATOM 682 N N . PHE A 1 86 ? 3.198 4.476 -21.857 1.00 80.56 86 PHE A N 1
ATOM 683 C CA . PHE A 1 86 ? 3.184 3.444 -20.812 1.00 80.56 86 PHE A CA 1
ATOM 684 C C . PHE A 1 86 ? 4.460 2.586 -20.804 1.00 80.56 86 PHE A C 1
ATOM 686 O O . PHE A 1 86 ? 4.420 1.390 -20.527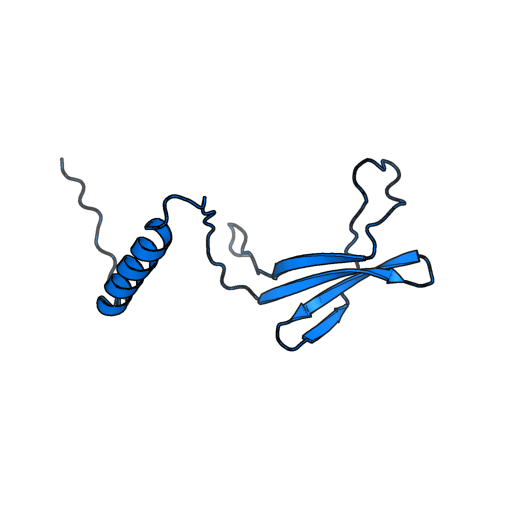 1.00 80.56 86 PHE A O 1
ATOM 693 N N . THR A 1 87 ? 5.603 3.189 -21.142 1.00 82.31 87 THR A N 1
ATOM 694 C CA . THR A 1 87 ? 6.904 2.497 -21.157 1.00 82.31 87 THR A CA 1
ATOM 695 C C . THR A 1 87 ? 7.764 2.852 -19.951 1.00 82.31 87 THR A C 1
ATOM 697 O O . THR A 1 87 ? 8.763 2.182 -19.677 1.00 82.31 87 THR A O 1
ATOM 700 N N . THR A 1 88 ? 7.386 3.903 -19.222 1.00 84.50 88 THR A N 1
ATOM 701 C CA . THR A 1 88 ? 8.035 4.323 -17.985 1.00 84.50 88 THR A CA 1
ATOM 702 C C . THR A 1 88 ? 7.197 3.957 -16.766 1.00 84.50 88 THR A C 1
ATOM 704 O O . THR A 1 88 ? 5.978 4.133 -16.715 1.00 84.50 88 THR A O 1
ATOM 707 N N . PHE A 1 89 ? 7.889 3.446 -15.755 1.00 89.62 89 PHE A N 1
ATOM 708 C CA . PHE A 1 89 ? 7.301 2.845 -14.570 1.00 89.62 89 PHE A CA 1
ATOM 709 C C . PHE A 1 89 ? 7.889 3.477 -13.313 1.00 89.62 89 PHE A C 1
ATOM 711 O O . PHE A 1 89 ? 9.045 3.905 -13.312 1.00 89.62 89 PHE A O 1
ATOM 718 N N . GLN A 1 90 ? 7.089 3.528 -12.248 1.00 90.38 90 GLN A N 1
ATOM 719 C CA . GLN A 1 90 ? 7.553 3.965 -10.933 1.00 90.38 90 GLN A CA 1
ATOM 720 C C . GLN A 1 90 ? 8.666 3.040 -10.423 1.00 90.38 90 GLN A C 1
ATOM 722 O O . GLN A 1 90 ? 8.586 1.819 -10.587 1.00 90.38 90 GLN A O 1
ATOM 727 N N . ASP A 1 91 ? 9.675 3.633 -9.787 1.00 93.62 91 ASP A N 1
ATOM 728 C CA . ASP A 1 91 ? 10.825 2.951 -9.188 1.00 93.62 91 ASP A CA 1
ATOM 729 C C . ASP A 1 91 ? 11.150 3.578 -7.825 1.00 93.62 91 ASP A C 1
ATOM 731 O O . ASP A 1 91 ? 10.999 4.787 -7.640 1.00 93.62 91 ASP A O 1
ATOM 735 N N . GLY A 1 92 ? 11.567 2.762 -6.857 1.00 94.88 92 GLY A N 1
ATOM 736 C CA . GLY A 1 92 ? 11.918 3.210 -5.506 1.00 94.88 92 GLY A CA 1
ATOM 737 C C . GLY A 1 92 ? 10.768 3.859 -4.725 1.00 94.88 92 GLY A C 1
ATOM 738 O O . GLY A 1 92 ? 11.012 4.726 -3.885 1.00 94.88 92 GLY A O 1
ATOM 739 N N . THR A 1 93 ? 9.520 3.472 -4.998 1.00 96.31 93 THR A N 1
ATOM 740 C CA . THR A 1 93 ? 8.325 4.062 -4.369 1.00 96.31 93 THR A CA 1
ATOM 741 C C . THR A 1 93 ? 7.760 3.148 -3.284 1.00 96.31 93 THR A C 1
ATOM 743 O O . THR A 1 93 ? 7.699 1.931 -3.463 1.00 96.31 93 THR A O 1
ATOM 746 N N . ILE A 1 94 ? 7.318 3.736 -2.164 1.00 97.31 94 ILE A N 1
ATOM 747 C CA . ILE A 1 94 ? 6.646 3.021 -1.075 1.00 97.31 94 ILE A CA 1
ATOM 748 C C . ILE A 1 94 ? 5.298 3.663 -0.727 1.00 97.31 94 ILE A C 1
ATOM 750 O O . ILE A 1 94 ? 5.210 4.879 -0.558 1.00 97.31 94 ILE A O 1
ATOM 754 N N . PHE A 1 95 ? 4.259 2.841 -0.585 1.00 96.44 95 PHE A N 1
ATOM 755 C CA . PHE A 1 95 ? 2.943 3.244 -0.084 1.00 96.44 95 PHE A CA 1
ATOM 756 C C . PHE A 1 95 ? 2.618 2.521 1.226 1.00 96.44 95 PHE A C 1
ATOM 758 O O . PHE A 1 95 ? 3.019 1.374 1.412 1.00 96.44 95 PHE A O 1
ATOM 765 N N . ASP A 1 96 ? 1.874 3.172 2.119 1.00 96.81 96 ASP A N 1
ATOM 766 C CA . ASP A 1 96 ? 1.285 2.550 3.312 1.00 96.81 96 ASP A CA 1
ATOM 767 C C . ASP A 1 96 ? -0.226 2.479 3.113 1.00 96.81 96 ASP A C 1
ATOM 769 O O . ASP A 1 96 ? -0.863 3.491 2.812 1.00 96.81 96 ASP A O 1
ATOM 773 N N . GLY A 1 97 ? -0.788 1.281 3.231 1.00 94.88 97 GLY A N 1
ATOM 774 C CA . GLY A 1 97 ? -2.190 1.053 2.935 1.00 94.88 97 GLY A CA 1
ATOM 775 C C . GLY A 1 97 ? -2.735 -0.219 3.558 1.00 94.88 97 GLY A C 1
ATOM 776 O O . GLY A 1 97 ? -2.082 -0.923 4.335 1.00 94.88 97 GLY A O 1
ATOM 777 N N . GLU A 1 98 ? -3.981 -0.506 3.213 1.00 95.81 98 GLU A N 1
ATOM 778 C CA . GLU A 1 98 ? -4.710 -1.661 3.706 1.00 95.81 98 GLU A CA 1
ATOM 779 C C . GLU A 1 98 ? -5.288 -2.433 2.521 1.00 95.81 98 GLU A C 1
ATOM 781 O O . GLU A 1 98 ? -5.977 -1.869 1.676 1.00 95.81 98 GLU A O 1
ATOM 786 N N . LEU A 1 99 ? -4.959 -3.722 2.436 1.00 95.12 99 LEU A N 1
ATOM 787 C CA . LEU A 1 99 ? -5.516 -4.635 1.449 1.00 95.12 99 LEU A CA 1
ATOM 788 C C . LEU A 1 99 ? -6.849 -5.162 1.979 1.00 95.12 99 LEU A C 1
ATOM 790 O O . LEU A 1 99 ? -6.882 -5.910 2.960 1.00 95.12 99 LEU A O 1
ATOM 794 N N . VAL A 1 100 ? -7.933 -4.761 1.328 1.00 94.38 100 VAL A N 1
ATOM 795 C CA . VAL A 1 100 ? -9.307 -5.119 1.687 1.00 94.38 100 VAL A CA 1
ATOM 796 C C . VAL A 1 100 ? -9.901 -6.059 0.642 1.00 94.38 100 VAL A C 1
ATOM 798 O O . VAL A 1 100 ? -9.580 -5.964 -0.541 1.00 94.38 100 VAL A O 1
ATOM 801 N N . LEU A 1 101 ? -10.754 -6.980 1.090 1.00 92.19 101 LEU A N 1
ATOM 802 C CA . LEU A 1 101 ? -11.626 -7.757 0.214 1.00 92.19 101 LEU A CA 1
ATOM 803 C C . LEU A 1 101 ? -12.980 -7.061 0.204 1.00 92.19 101 LEU A C 1
ATOM 805 O O . LEU A 1 101 ? -13.691 -7.101 1.210 1.00 92.19 101 LEU A O 1
ATOM 809 N N . ASP A 1 102 ? -13.287 -6.397 -0.901 1.00 88.69 102 ASP A N 1
ATOM 810 C CA . ASP A 1 102 ? -14.596 -5.787 -1.092 1.00 88.69 102 ASP A CA 1
ATOM 811 C C . ASP A 1 102 ? -15.599 -6.828 -1.603 1.00 88.69 102 ASP A C 1
ATOM 813 O O . ASP A 1 102 ? -15.199 -7.833 -2.195 1.00 88.69 102 ASP A O 1
ATOM 817 N N . LYS A 1 103 ? -16.884 -6.602 -1.331 1.00 89.62 103 LYS A N 1
ATOM 818 C CA . LYS A 1 103 ? -17.981 -7.414 -1.866 1.00 89.62 103 LYS A CA 1
ATOM 819 C C . LYS A 1 103 ? -18.852 -6.544 -2.742 1.00 89.62 103 LYS A C 1
ATOM 821 O O . LYS A 1 103 ? -19.311 -5.489 -2.304 1.00 89.62 103 LYS A O 1
ATOM 826 N N . GLU A 1 104 ? -19.136 -7.024 -3.939 1.00 86.50 104 GLU A N 1
ATOM 827 C CA . GLU A 1 104 ? -20.007 -6.314 -4.864 1.00 86.50 104 GLU A CA 1
ATOM 828 C C . GLU A 1 104 ? -21.470 -6.347 -4.385 1.00 86.50 104 GLU A C 1
ATOM 830 O O . GLU A 1 104 ? -21.850 -7.080 -3.465 1.00 86.50 104 GLU A O 1
ATOM 835 N N . ALA A 1 105 ? -22.333 -5.536 -5.007 1.00 82.88 105 ALA A N 1
ATOM 836 C CA . ALA A 1 105 ? -23.734 -5.390 -4.593 1.00 82.88 105 ALA A CA 1
ATOM 837 C C . ALA A 1 105 ? -24.556 -6.697 -4.664 1.00 82.88 105 ALA A C 1
ATOM 839 O O . ALA A 1 105 ? -25.581 -6.822 -3.991 1.00 82.88 105 ALA A O 1
ATOM 840 N N . ASP A 1 106 ? -24.122 -7.664 -5.472 1.00 83.75 106 ASP A N 1
ATOM 841 C CA . ASP A 1 106 ? -24.705 -9.004 -5.573 1.00 83.75 106 ASP A CA 1
ATOM 842 C C . ASP A 1 106 ? -24.110 -10.010 -4.567 1.00 83.75 106 ASP A C 1
ATOM 844 O O . ASP A 1 106 ? -24.554 -11.158 -4.496 1.00 83.75 106 ASP A O 1
ATOM 848 N N . GLY A 1 107 ? -23.154 -9.569 -3.748 1.00 65.69 107 GLY A N 1
ATOM 849 C CA . GLY A 1 107 ? -22.469 -10.366 -2.739 1.00 65.69 107 GLY A CA 1
ATOM 850 C C . GLY A 1 107 ? -21.321 -11.226 -3.271 1.00 65.69 107 GLY A C 1
ATOM 851 O O . GLY A 1 107 ? -20.842 -12.069 -2.503 1.00 65.69 107 GLY A O 1
ATOM 852 N N . SER A 1 108 ? -20.921 -11.047 -4.539 1.00 56.69 108 SER A N 1
ATOM 853 C CA . SER A 1 108 ? -19.713 -11.656 -5.115 1.00 56.69 108 SER A CA 1
ATOM 854 C C . SER A 1 108 ? -18.416 -11.006 -4.637 1.00 56.69 108 SER A C 1
ATOM 856 O O . SER A 1 108 ? -18.460 -9.852 -4.147 1.00 56.69 108 SER A O 1
#

Foldseek 3Di:
DDDDDDDDDDDPPPVVVVVVVVVVVCVVPVPVPDDDDDDDDDPFFKWKWAWAADPVRDIWIWTQHPVRDTDTDPPDFAADPPDPPSPHGDHGDMDTDGDDDDADPVRD